Protein AF-A0A7V9ZMS8-F1 (afdb_monomer_lite)

Secondary structure (DSSP, 8-state):
-PEEETTEEE----EETTTTEEPPSEEEEEEEEEETTEEEEEEEEEESS---TTS-GGGGEE-GGG-

Structure (mmCIF, N/CA/C/O backbone):
data_AF-A0A7V9ZMS8-F1
#
_entry.id   AF-A0A7V9ZMS8-F1
#
loop_
_atom_site.group_PDB
_atom_site.id
_atom_site.type_symbol
_atom_site.label_atom_id
_atom_site.label_alt_id
_atom_site.label_comp_id
_atom_site.label_asym_id
_atom_site.label_entity_id
_atom_site.label_seq_id
_atom_site.pdbx_PDB_ins_code
_atom_site.Cartn_x
_atom_site.Cartn_y
_atom_site.Cartn_z
_atom_site.occupancy
_atom_site.B_iso_or_equiv
_atom_site.auth_seq_id
_atom_site.auth_comp_id
_atom_site.auth_asym_id
_atom_site.auth_atom_id
_atom_site.pdbx_PDB_model_num
ATOM 1 N N . MET A 1 1 ? -3.644 4.805 4.316 1.00 56.97 1 MET A N 1
ATOM 2 C CA . MET A 1 1 ? -3.275 6.231 4.486 1.00 56.97 1 MET A CA 1
ATOM 3 C C . MET A 1 1 ? -3.724 6.721 5.857 1.00 56.97 1 MET A C 1
ATOM 5 O O . MET A 1 1 ? -4.678 6.150 6.379 1.00 56.97 1 MET A O 1
ATOM 9 N N . PRO A 1 2 ? -3.043 7.712 6.458 1.00 68.31 2 PRO A N 1
ATOM 10 C CA . PRO A 1 2 ? -3.448 8.274 7.744 1.00 68.31 2 PRO A CA 1
ATOM 11 C C . PRO A 1 2 ? -4.835 8.917 7.649 1.00 68.31 2 PRO A C 1
ATOM 13 O O . PRO A 1 2 ? -5.148 9.526 6.629 1.00 68.31 2 PRO A O 1
ATOM 16 N N . LEU A 1 3 ? -5.645 8.810 8.704 1.00 77.06 3 LEU A N 1
ATOM 17 C CA . LEU A 1 3 ? -6.835 9.653 8.828 1.00 77.06 3 LEU A CA 1
ATOM 18 C C . LEU A 1 3 ? -6.402 11.071 9.199 1.00 77.06 3 LEU A C 1
ATOM 20 O O . LEU A 1 3 ? -5.527 11.233 10.053 1.00 77.06 3 LEU A O 1
ATOM 24 N N . GLU A 1 4 ? -7.030 12.073 8.590 1.00 79.50 4 GLU A N 1
ATOM 25 C CA . GLU A 1 4 ? -6.834 13.477 8.949 1.00 79.50 4 GLU A CA 1
ATOM 26 C C . GLU A 1 4 ? -8.020 13.988 9.768 1.00 79.50 4 GLU A C 1
ATOM 28 O O . GLU A 1 4 ? -9.169 13.887 9.343 1.00 79.50 4 GLU A O 1
ATOM 33 N N . ASP A 1 5 ? -7.730 14.528 10.951 1.00 81.62 5 ASP A N 1
ATOM 34 C CA . ASP A 1 5 ? -8.697 15.223 11.803 1.00 81.62 5 ASP A CA 1
ATOM 35 C C . ASP A 1 5 ? -8.034 16.478 12.380 1.00 81.62 5 ASP A C 1
ATOM 37 O O . ASP A 1 5 ? -6.970 16.407 13.004 1.00 81.62 5 ASP A O 1
ATOM 41 N N . GLY A 1 6 ? -8.605 17.648 12.089 1.00 81.88 6 GLY A N 1
ATOM 42 C CA . GLY A 1 6 ? -8.052 18.939 12.508 1.00 81.88 6 GLY A CA 1
ATOM 43 C C . GLY A 1 6 ? -6.596 19.183 12.076 1.00 81.88 6 GLY A C 1
ATOM 44 O O . GLY A 1 6 ? -5.829 1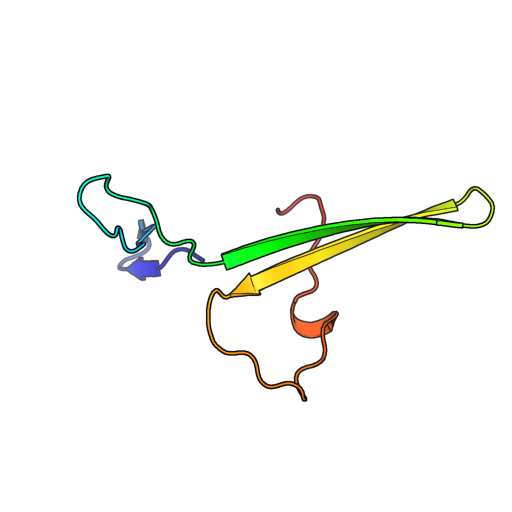9.778 12.830 1.00 81.88 6 GLY A O 1
ATOM 45 N N . GLY A 1 7 ? -6.181 18.675 10.908 1.00 88.19 7 GLY A N 1
ATOM 46 C CA . GLY A 1 7 ? -4.805 18.792 10.398 1.00 88.19 7 GLY A CA 1
ATOM 47 C C . GLY A 1 7 ? -3.791 17.837 11.043 1.00 88.19 7 GLY A C 1
ATOM 48 O O . GLY A 1 7 ? -2.608 17.868 10.701 1.00 88.19 7 GLY A O 1
ATOM 49 N N . LYS A 1 8 ? -4.228 16.967 11.960 1.00 88.25 8 LYS A N 1
ATOM 50 C CA . LYS A 1 8 ? -3.394 15.907 12.534 1.00 88.25 8 LYS A CA 1
ATOM 51 C C . LYS A 1 8 ? -3.587 14.616 11.755 1.00 88.25 8 LYS A C 1
ATOM 53 O O . LYS A 1 8 ? -4.710 14.233 11.441 1.00 88.25 8 LYS A O 1
ATOM 58 N N . LYS A 1 9 ? -2.477 13.929 11.492 1.00 89.44 9 LYS A N 1
ATOM 59 C CA . LYS A 1 9 ? -2.458 12.616 10.845 1.00 89.44 9 LYS A CA 1
ATOM 60 C C . LYS A 1 9 ? -2.442 11.521 11.903 1.00 89.44 9 LYS A C 1
ATOM 62 O O . LYS A 1 9 ? -1.578 11.521 12.776 1.00 89.44 9 LYS A O 1
ATOM 67 N N . PHE A 1 10 ? -3.363 10.572 11.791 1.00 90.38 10 PHE A N 1
ATOM 68 C CA . PHE A 1 10 ? -3.471 9.429 12.693 1.00 90.38 10 PHE A CA 1
ATOM 69 C C . PHE A 1 10 ? -3.320 8.116 11.940 1.00 90.38 10 PHE A C 1
ATOM 71 O O . PHE A 1 10 ? -3.935 7.906 10.894 1.00 90.38 10 PHE A O 1
ATOM 78 N N . ILE A 1 11 ? -2.555 7.196 12.520 1.00 90.75 11 ILE A N 1
ATOM 79 C CA . ILE A 1 11 ? -2.506 5.806 12.075 1.00 90.75 11 ILE A CA 1
ATOM 80 C C . ILE A 1 11 ? -3.450 5.017 12.979 1.00 90.75 11 ILE A C 1
ATOM 82 O O . ILE A 1 11 ? -3.229 4.925 14.183 1.00 90.75 11 ILE A O 1
ATOM 86 N N . LYS A 1 12 ? -4.520 4.474 12.396 1.00 90.56 12 LYS A N 1
ATOM 87 C CA . LYS A 1 12 ? -5.465 3.585 13.077 1.00 90.56 12 LYS A CA 1
ATOM 88 C C . LYS A 1 12 ? -5.445 2.234 12.376 1.00 90.56 12 LYS A C 1
ATOM 90 O O . LYS A 1 12 ? -5.535 2.183 11.152 1.00 90.56 12 LYS A O 1
ATOM 95 N N . TYR A 1 13 ? -5.322 1.164 13.146 1.00 93.38 13 TYR A N 1
ATOM 96 C CA . TYR A 1 13 ? -5.363 -0.208 12.656 1.00 93.38 13 TYR A CA 1
ATOM 97 C C . TYR A 1 13 ? -5.964 -1.114 13.730 1.00 93.38 13 TYR A C 1
ATOM 99 O O . TYR A 1 13 ? -5.947 -0.782 14.915 1.00 93.38 13 TYR A O 1
ATOM 107 N N . GLN A 1 14 ? -6.544 -2.230 13.299 1.00 95.38 14 GLN A N 1
ATOM 108 C CA . GLN A 1 14 ? -7.121 -3.221 14.200 1.00 95.38 14 GLN A CA 1
ATOM 109 C C . GLN A 1 14 ? -6.017 -4.124 14.760 1.00 95.38 14 GLN A C 1
ATOM 111 O O . GLN A 1 14 ? -5.055 -4.429 14.061 1.00 95.38 14 GLN A O 1
ATOM 116 N N . VAL A 1 15 ? -6.191 -4.596 15.992 1.00 96.69 15 VAL A N 1
ATOM 117 C CA . VAL A 1 15 ? -5.419 -5.704 16.570 1.00 96.69 15 VAL A CA 1
ATOM 118 C C . VAL A 1 15 ? -6.358 -6.872 16.868 1.00 96.69 15 VAL A C 1
ATOM 120 O O . VAL A 1 15 ? -7.524 -6.652 17.208 1.00 96.69 15 VAL A O 1
ATOM 123 N N . ILE A 1 16 ? -5.890 -8.109 16.693 1.00 96.69 16 ILE A N 1
ATOM 124 C CA . ILE A 1 16 ? -6.699 -9.321 16.889 1.00 96.69 16 ILE A CA 1
ATOM 125 C C . ILE A 1 16 ? -5.988 -10.377 17.741 1.00 96.69 16 ILE A C 1
ATOM 127 O O . ILE A 1 16 ? -4.769 -10.538 17.689 1.00 96.69 16 ILE A O 1
ATOM 131 N N . GLY A 1 17 ? -6.787 -11.156 18.477 1.00 96.44 17 GLY A N 1
ATOM 132 C CA . GLY A 1 17 ? -6.318 -12.273 19.299 1.00 96.44 17 GLY A CA 1
ATOM 133 C C . GLY A 1 17 ? -5.601 -11.849 20.585 1.00 96.44 17 GLY A C 1
ATOM 134 O O . GLY A 1 17 ? -5.361 -10.672 20.827 1.00 96.44 17 GLY A O 1
ATOM 135 N N . GLN A 1 18 ? -5.247 -12.835 21.415 1.00 96.81 18 GLN A N 1
ATOM 136 C CA . GLN A 1 18 ? -4.534 -12.599 22.683 1.00 96.81 18 GLN A CA 1
ATOM 137 C C . GLN A 1 18 ? -3.118 -12.042 22.486 1.00 96.81 18 GLN A C 1
ATOM 139 O O . GLN A 1 18 ? -2.587 -11.399 23.380 1.00 96.81 18 GLN A O 1
ATOM 144 N N . ASN A 1 19 ? -2.530 -12.271 21.311 1.00 97.31 19 ASN A N 1
ATOM 145 C CA . ASN A 1 19 ? -1.185 -11.812 20.973 1.00 97.31 19 ASN A CA 1
ATOM 146 C C . ASN A 1 19 ? -1.179 -10.437 20.285 1.00 97.31 19 ASN A C 1
ATOM 148 O O . ASN A 1 19 ? -0.151 -10.054 19.736 1.00 97.31 19 ASN A O 1
ATOM 152 N N . GLU A 1 20 ? -2.323 -9.742 20.249 1.00 96.19 20 GLU A N 1
ATOM 153 C CA . GLU A 1 20 ? -2.457 -8.388 19.692 1.00 96.19 20 GLU A CA 1
ATOM 154 C C . GLU A 1 20 ? -1.897 -8.251 18.265 1.00 96.19 20 GLU A C 1
ATOM 156 O O . GLU A 1 20 ? -1.195 -7.301 17.918 1.00 96.19 20 GLU A O 1
ATOM 161 N N . VAL A 1 21 ? -2.213 -9.217 17.401 1.00 96.56 21 VAL A N 1
ATOM 162 C CA . VAL A 1 21 ? -1.704 -9.238 16.027 1.00 96.56 21 VAL A CA 1
ATOM 163 C C . VAL A 1 21 ? -2.296 -8.066 15.247 1.00 96.56 21 VAL A C 1
ATOM 165 O O . VAL A 1 21 ? -3.512 -7.977 15.077 1.00 96.56 21 VAL A O 1
ATOM 168 N N . GLY A 1 22 ? -1.437 -7.172 14.758 1.00 95.75 22 GLY A N 1
ATOM 169 C CA . GLY A 1 22 ? -1.839 -6.013 13.965 1.00 95.75 22 GLY A CA 1
ATOM 170 C C . GLY A 1 22 ? -2.366 -6.400 12.584 1.00 95.75 22 GLY A C 1
ATOM 171 O O . GLY A 1 22 ? -1.703 -7.092 11.812 1.00 95.75 22 GLY A O 1
ATOM 172 N N . VAL A 1 23 ? -3.552 -5.907 12.246 1.00 96.06 23 VAL A N 1
ATOM 173 C CA . VAL A 1 23 ? -4.158 -6.037 10.921 1.00 96.06 23 VAL A CA 1
ATOM 174 C C . VAL A 1 23 ? -3.669 -4.885 10.052 1.00 96.06 23 VAL A C 1
ATOM 176 O O . VAL A 1 23 ? -3.911 -3.714 10.349 1.00 96.06 23 VAL A O 1
ATOM 179 N N . LEU A 1 24 ? -2.983 -5.209 8.956 1.00 94.19 24 LEU A N 1
ATOM 180 C CA . LEU A 1 24 ? -2.492 -4.203 8.018 1.00 94.19 24 LEU A CA 1
ATOM 181 C C . LEU A 1 24 ? -3.658 -3.458 7.365 1.00 94.19 24 LEU A C 1
ATOM 183 O O . LEU A 1 24 ? -4.662 -4.060 6.997 1.00 94.19 24 LEU A O 1
ATOM 187 N N . THR A 1 25 ? -3.518 -2.144 7.191 1.00 94.12 25 THR A N 1
ATOM 188 C CA . THR A 1 25 ? -4.517 -1.352 6.453 1.00 94.12 25 THR A CA 1
ATOM 189 C C . THR A 1 25 ? -4.293 -1.432 4.946 1.00 94.12 25 THR A C 1
ATOM 191 O O . THR A 1 25 ? -5.242 -1.336 4.174 1.00 94.12 25 THR A O 1
ATOM 194 N N . HIS A 1 26 ? -3.036 -1.582 4.529 1.00 94.94 26 HIS A N 1
ATOM 195 C CA . HIS A 1 26 ? -2.600 -1.687 3.143 1.00 94.94 26 HIS A CA 1
ATOM 196 C C . HIS A 1 26 ? -1.420 -2.660 3.061 1.00 94.94 26 HIS A C 1
ATOM 198 O O . HIS A 1 26 ? -0.656 -2.798 4.018 1.00 94.94 26 HIS A O 1
ATOM 204 N N . PHE A 1 27 ? -1.253 -3.283 1.903 1.00 94.81 27 PHE A N 1
ATOM 205 C CA . PHE A 1 27 ? -0.090 -4.076 1.527 1.00 94.81 27 PHE A CA 1
ATOM 206 C C . PHE A 1 27 ? 0.656 -3.366 0.408 1.00 94.81 27 PHE A C 1
ATOM 208 O O . PHE A 1 27 ? 0.042 -2.660 -0.389 1.00 94.81 27 PHE A O 1
ATOM 215 N N . TYR A 1 28 ? 1.958 -3.597 0.301 1.00 95.81 28 TYR A N 1
ATOM 216 C CA . TYR A 1 28 ? 2.725 -3.161 -0.857 1.00 95.81 28 TYR A CA 1
ATOM 217 C C . TYR A 1 28 ? 3.404 -4.346 -1.534 1.00 95.81 28 TYR A C 1
ATOM 219 O O . TYR A 1 28 ? 3.711 -5.358 -0.900 1.00 95.81 28 TYR A O 1
ATOM 227 N N . LYS A 1 29 ? 3.648 -4.217 -2.837 1.00 95.50 29 LYS A N 1
ATOM 228 C CA . LYS A 1 29 ? 4.447 -5.175 -3.602 1.00 95.50 29 LYS A CA 1
ATOM 229 C C . LYS A 1 29 ? 5.321 -4.431 -4.596 1.00 95.50 29 LYS A C 1
ATOM 231 O O . LYS A 1 29 ? 4.823 -3.623 -5.371 1.00 95.50 29 LYS A O 1
ATOM 236 N N . VAL A 1 30 ? 6.616 -4.733 -4.572 1.00 96.00 30 VAL A N 1
ATOM 237 C CA . VAL A 1 30 ? 7.588 -4.237 -5.551 1.00 96.00 30 VAL A CA 1
ATOM 238 C C . VAL A 1 30 ? 8.014 -5.403 -6.432 1.00 96.00 30 VAL A C 1
ATOM 240 O O . VAL A 1 30 ? 8.438 -6.445 -5.934 1.00 96.00 30 VAL A O 1
ATOM 243 N N . LEU A 1 31 ? 7.876 -5.233 -7.739 1.00 94.88 31 LEU A N 1
ATOM 244 C CA . LEU A 1 31 ? 8.345 -6.150 -8.764 1.00 94.88 31 LEU A CA 1
ATOM 245 C C . LEU A 1 31 ? 9.636 -5.584 -9.345 1.00 94.88 31 LEU A C 1
ATOM 247 O O . LEU A 1 31 ? 9.671 -4.456 -9.830 1.00 94.88 31 LEU A O 1
ATOM 251 N N . ILE A 1 32 ? 10.698 -6.382 -9.295 1.00 94.88 32 ILE A N 1
ATOM 252 C CA . ILE A 1 32 ? 11.961 -6.080 -9.963 1.00 94.88 32 ILE A CA 1
ATOM 253 C C . ILE A 1 32 ? 12.070 -7.053 -11.122 1.00 94.88 32 ILE A C 1
ATOM 255 O O . ILE A 1 32 ? 12.229 -8.257 -10.922 1.00 94.88 32 ILE A O 1
ATOM 259 N N . LEU A 1 33 ? 11.965 -6.528 -12.331 1.00 94.25 33 LEU A N 1
ATOM 260 C CA . LEU A 1 33 ? 12.028 -7.312 -13.553 1.00 94.25 33 LEU A CA 1
ATOM 261 C C . LEU A 1 33 ? 13.384 -7.073 -14.205 1.00 94.25 33 LEU A C 1
ATOM 263 O O . LEU A 1 33 ? 13.896 -5.954 -14.217 1.00 94.25 33 LEU A O 1
ATOM 267 N N . ASN A 1 34 ? 13.978 -8.130 -14.745 1.00 95.38 34 ASN A N 1
ATOM 268 C CA . ASN A 1 34 ? 15.208 -8.041 -15.518 1.00 95.38 34 ASN A CA 1
ATOM 269 C C . ASN A 1 34 ? 14.966 -8.687 -16.878 1.00 95.38 34 ASN A C 1
ATOM 271 O O . ASN A 1 34 ? 14.659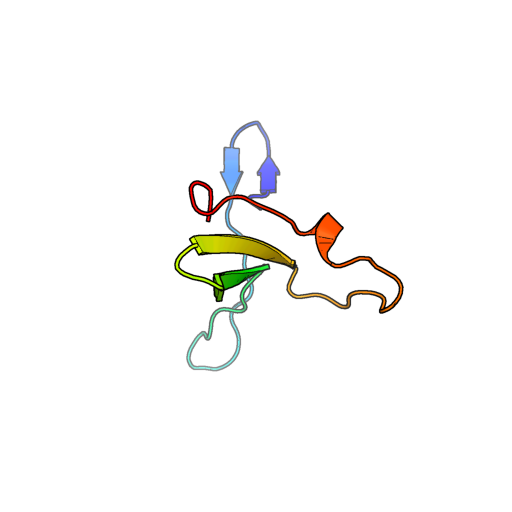 -9.876 -16.949 1.00 95.38 34 ASN A O 1
ATOM 275 N N . SER A 1 35 ? 15.087 -7.902 -17.944 1.00 92.69 35 SER A N 1
ATOM 276 C CA . SER A 1 35 ? 14.922 -8.375 -19.315 1.00 92.69 35 SER A CA 1
ATOM 277 C C . SER A 1 35 ? 15.962 -7.726 -20.216 1.00 92.69 35 SER A C 1
ATOM 279 O O . SER A 1 35 ? 16.111 -6.505 -20.219 1.00 92.69 35 SER A O 1
ATOM 281 N N . LEU A 1 36 ? 16.706 -8.550 -20.963 1.00 91.75 36 LEU A N 1
ATOM 282 C CA . LEU A 1 36 ? 17.755 -8.115 -21.898 1.00 91.75 36 LEU A CA 1
ATOM 283 C C . LEU A 1 36 ? 18.776 -7.140 -21.273 1.00 91.75 36 LEU A C 1
ATOM 285 O O . LEU A 1 36 ? 19.203 -6.175 -21.900 1.00 91.75 36 LEU A O 1
ATOM 289 N N . GLY A 1 37 ? 19.139 -7.364 -20.006 1.00 91.06 37 GLY A N 1
ATOM 290 C CA . GLY A 1 37 ? 20.077 -6.511 -19.267 1.00 91.06 37 GLY A CA 1
ATOM 291 C C . GLY A 1 37 ? 19.482 -5.195 -18.753 1.00 91.06 37 GLY A C 1
ATOM 292 O O . GLY A 1 37 ? 20.174 -4.444 -18.066 1.00 91.06 37 GLY A O 1
ATOM 293 N N . LYS A 1 38 ? 18.202 -4.916 -19.027 1.00 92.94 38 LYS A N 1
ATOM 294 C CA . LYS A 1 38 ? 17.473 -3.771 -18.481 1.00 92.94 38 LYS A CA 1
ATOM 295 C C . LYS A 1 38 ? 16.678 -4.195 -17.249 1.00 92.94 38 LYS A C 1
ATOM 297 O O . LYS A 1 38 ? 15.888 -5.136 -17.301 1.00 92.94 38 LYS A O 1
ATOM 302 N N . LYS A 1 39 ? 16.853 -3.453 -16.153 1.00 94.19 39 LYS A N 1
ATOM 303 C CA . LYS A 1 39 ? 16.010 -3.574 -14.958 1.00 94.19 39 LYS A CA 1
ATOM 304 C C . LYS A 1 39 ? 14.835 -2.605 -15.029 1.00 94.19 39 LYS A C 1
ATOM 306 O O . LYS A 1 39 ? 15.035 -1.428 -15.331 1.00 94.19 39 LYS A O 1
ATOM 311 N N . THR A 1 40 ? 13.640 -3.086 -14.713 1.00 92.94 40 THR A N 1
ATOM 312 C CA . THR A 1 40 ? 12.454 -2.253 -14.480 1.00 92.94 40 THR A CA 1
ATOM 313 C C . THR A 1 40 ? 11.896 -2.525 -13.090 1.00 92.94 40 THR A C 1
ATOM 315 O O . THR A 1 40 ? 12.107 -3.598 -12.519 1.00 92.94 40 THR A O 1
ATOM 318 N N . TYR A 1 41 ? 11.239 -1.513 -12.532 1.00 93.50 41 TYR A N 1
ATOM 319 C CA . TYR A 1 41 ? 10.695 -1.532 -11.183 1.00 93.50 41 TYR A CA 1
ATOM 320 C C . TYR A 1 41 ? 9.240 -1.105 -11.253 1.00 93.50 41 TYR A C 1
ATOM 322 O O . TYR A 1 41 ? 8.967 0.027 -11.648 1.00 93.50 41 TYR A O 1
ATOM 330 N N . ASP A 1 42 ? 8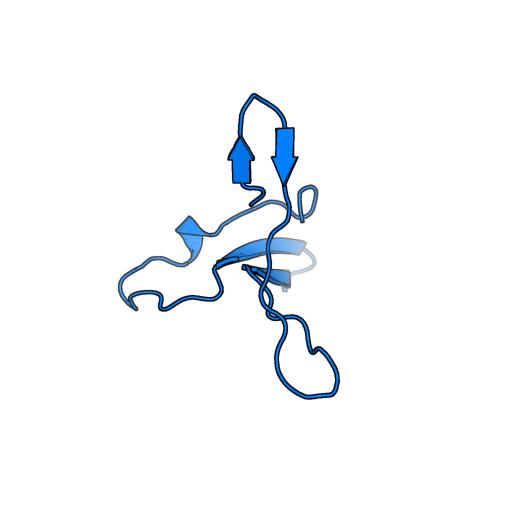.348 -1.989 -10.829 1.00 94.44 42 ASP A N 1
ATOM 331 C CA . ASP A 1 42 ? 6.929 -1.688 -10.682 1.00 94.44 42 ASP A CA 1
ATOM 332 C C . ASP A 1 42 ? 6.557 -1.821 -9.211 1.00 94.44 42 ASP A C 1
ATOM 334 O O . ASP A 1 42 ? 6.989 -2.745 -8.521 1.00 94.44 42 ASP A O 1
ATOM 338 N N . ALA A 1 43 ? 5.791 -0.869 -8.701 1.00 96.88 43 ALA A N 1
ATOM 339 C CA . ALA A 1 43 ? 5.501 -0.751 -7.285 1.00 96.88 43 ALA A CA 1
ATOM 340 C C . ALA A 1 43 ? 4.006 -0.511 -7.099 1.00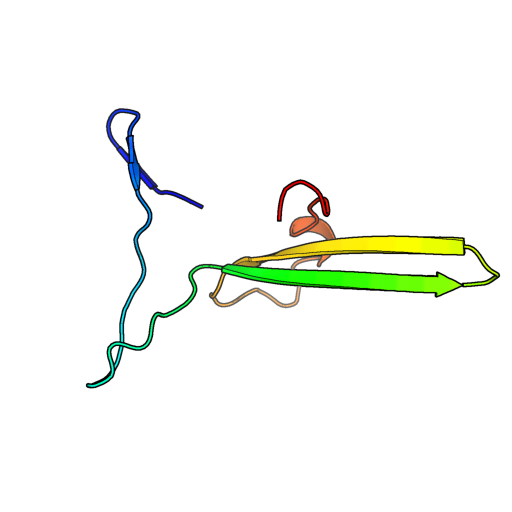 96.88 43 ALA A C 1
ATOM 342 O O . ALA A 1 43 ? 3.423 0.326 -7.787 1.00 96.88 43 ALA A O 1
ATOM 343 N N . TYR A 1 44 ? 3.396 -1.228 -6.156 1.00 97.00 44 TYR A N 1
ATOM 344 C CA . TYR A 1 44 ? 1.957 -1.179 -5.911 1.00 97.00 44 TYR A CA 1
ATOM 345 C C . TYR A 1 44 ? 1.655 -1.065 -4.423 1.00 97.00 44 TYR A C 1
ATOM 347 O O . TYR A 1 44 ? 2.329 -1.709 -3.617 1.00 97.00 44 TYR A O 1
ATOM 355 N N . VAL A 1 45 ? 0.609 -0.312 -4.069 1.00 96.56 45 VAL A N 1
ATOM 356 C CA . VAL A 1 45 ? 0.028 -0.271 -2.715 1.00 96.56 45 VAL A CA 1
ATOM 357 C C . VAL A 1 45 ? -1.460 -0.599 -2.803 1.00 96.56 45 VAL A C 1
ATOM 359 O O . VAL A 1 45 ? -2.229 0.137 -3.415 1.00 96.56 45 VAL A O 1
ATOM 362 N N . LEU A 1 46 ? -1.869 -1.705 -2.187 1.00 95.69 46 LEU A N 1
ATOM 363 C CA . LEU A 1 46 ? -3.233 -2.228 -2.225 1.00 95.69 46 LEU A CA 1
ATOM 364 C C . LEU A 1 46 ? -3.891 -2.091 -0.847 1.00 95.69 46 LEU A C 1
ATOM 366 O O . LEU A 1 46 ? -3.239 -2.375 0.159 1.00 95.69 46 LEU A O 1
ATOM 370 N N . PRO A 1 47 ? -5.171 -1.702 -0.758 1.00 95.69 47 PRO A N 1
ATOM 371 C CA . PRO A 1 47 ? -5.887 -1.695 0.513 1.00 95.69 47 PRO A CA 1
ATOM 372 C C . PRO A 1 47 ? -6.186 -3.127 0.984 1.00 95.69 47 PRO A C 1
ATOM 374 O O . PRO A 1 47 ? -6.450 -4.014 0.172 1.00 95.69 47 PRO A O 1
ATOM 377 N N . ASN A 1 48 ? -6.181 -3.359 2.299 1.00 95.44 48 ASN A N 1
ATOM 378 C CA . ASN A 1 48 ? -6.602 -4.634 2.890 1.00 95.44 48 ASN A CA 1
ATOM 379 C C . ASN A 1 48 ? -8.135 -4.721 2.962 1.00 95.44 48 ASN A C 1
ATOM 381 O O . ASN A 1 48 ? -8.738 -4.673 4.033 1.00 95.44 48 ASN A O 1
ATOM 385 N N . GLN A 1 49 ? -8.766 -4.769 1.794 1.00 95.12 49 GLN A N 1
ATOM 386 C CA . GLN A 1 49 ? -10.213 -4.868 1.625 1.00 95.12 49 GLN A CA 1
ATOM 387 C C . GLN A 1 49 ? -10.528 -5.621 0.329 1.00 95.12 49 GLN A C 1
ATOM 389 O O . GLN A 1 49 ? -9.641 -5.856 -0.491 1.00 95.12 49 GLN A O 1
ATOM 394 N N . ALA A 1 50 ? -11.794 -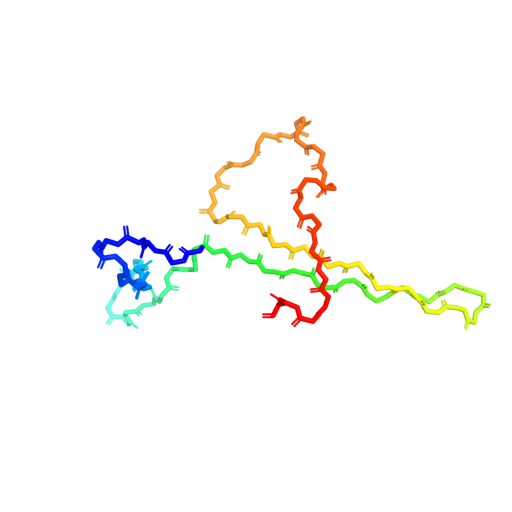5.982 0.124 1.00 96.62 50 ALA A N 1
ATOM 395 C CA . ALA A 1 50 ? -12.221 -6.579 -1.136 1.00 96.62 50 ALA A CA 1
ATOM 396 C C . ALA A 1 50 ? -11.957 -5.617 -2.310 1.00 96.62 50 ALA A C 1
ATOM 398 O O . ALA A 1 50 ? -12.321 -4.440 -2.257 1.00 96.62 50 ALA A O 1
ATOM 399 N N . ILE A 1 51 ? -11.328 -6.135 -3.365 1.00 97.00 51 ILE A N 1
ATOM 400 C CA . ILE A 1 51 ? -11.069 -5.417 -4.615 1.00 97.00 51 ILE A CA 1
ATOM 401 C C . ILE A 1 51 ? -11.821 -6.152 -5.722 1.00 97.00 51 ILE A C 1
ATOM 403 O O . ILE A 1 51 ? -11.692 -7.368 -5.860 1.00 97.00 51 ILE A O 1
ATOM 407 N N . ASP A 1 52 ? -12.613 -5.414 -6.498 1.00 97.25 52 ASP A N 1
ATOM 408 C CA . ASP A 1 52 ? -13.337 -5.965 -7.641 1.00 97.25 52 ASP A CA 1
ATOM 409 C C . ASP A 1 52 ? -12.350 -6.419 -8.727 1.00 97.25 52 ASP A C 1
ATOM 411 O O . ASP A 1 52 ? -11.429 -5.675 -9.072 1.00 97.25 52 ASP A O 1
ATOM 415 N N . SER A 1 53 ? -12.543 -7.617 -9.284 1.00 96.31 53 SER A N 1
ATOM 416 C CA . SER A 1 53 ? -11.651 -8.201 -10.297 1.00 96.31 53 SER A CA 1
ATOM 417 C C . SER A 1 53 ? -11.588 -7.410 -11.608 1.00 96.31 53 SER A C 1
ATOM 419 O O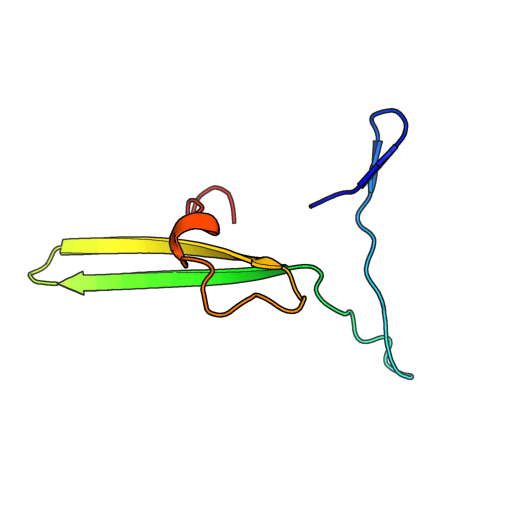 . SER A 1 53 ? -10.630 -7.562 -12.359 1.00 96.31 53 SER A O 1
ATOM 421 N N . SER A 1 54 ? -12.578 -6.560 -11.887 1.00 97.31 54 SER A N 1
ATOM 422 C CA . SER A 1 54 ? -12.560 -5.620 -13.013 1.00 97.31 54 SER A CA 1
ATOM 423 C C . SER A 1 54 ? -11.671 -4.394 -12.768 1.00 97.31 54 SER A C 1
ATOM 425 O O . SER A 1 54 ? -11.422 -3.629 -13.699 1.00 97.31 54 SER A O 1
ATOM 427 N N . THR A 1 55 ? -11.178 -4.188 -11.540 1.00 96.81 55 THR A N 1
ATOM 428 C CA . THR A 1 55 ? -10.290 -3.069 -11.199 1.00 96.81 55 THR A CA 1
ATOM 429 C C . THR A 1 55 ? -8.899 -3.301 -11.799 1.00 96.81 55 THR A C 1
ATOM 431 O O . THR A 1 55 ? -8.218 -4.239 -11.383 1.00 96.81 55 THR A O 1
ATOM 434 N N . PRO A 1 56 ? -8.426 -2.442 -12.723 1.00 97.19 56 PRO A N 1
ATOM 435 C CA . PRO A 1 56 ? -7.084 -2.567 -13.286 1.00 97.19 56 PRO A CA 1
ATOM 436 C C . PRO A 1 56 ? -6.008 -2.376 -12.213 1.00 97.19 56 PRO A C 1
ATOM 438 O O . PRO A 1 56 ? -6.135 -1.500 -11.350 1.00 97.19 56 PRO A O 1
ATOM 441 N N . LEU A 1 57 ? -4.938 -3.169 -12.287 1.00 94.69 57 LEU A N 1
ATOM 442 C CA . LEU A 1 57 ? -3.846 -3.154 -11.310 1.00 94.69 57 LEU A CA 1
ATOM 443 C C . LEU A 1 57 ? -3.119 -1.798 -11.283 1.00 94.69 57 LEU A C 1
ATOM 445 O O . LEU A 1 57 ? -2.666 -1.349 -10.232 1.00 94.69 57 LEU A O 1
ATOM 449 N N . GLU A 1 58 ? -3.072 -1.111 -12.421 1.00 95.19 58 GLU A N 1
ATOM 450 C CA . GLU A 1 58 ? -2.408 0.177 -12.620 1.00 95.19 58 GLU A CA 1
ATOM 451 C C . GLU A 1 58 ? -3.006 1.288 -11.750 1.00 95.19 58 GLU A C 1
ATOM 453 O O . GLU A 1 58 ? -2.330 2.275 -11.463 1.00 95.19 58 GLU A O 1
ATOM 458 N N . LYS A 1 59 ? -4.250 1.126 -11.270 1.00 96.00 59 LYS A N 1
ATOM 459 C CA . LYS A 1 59 ? -4.866 2.062 -10.312 1.00 96.00 59 LYS A CA 1
ATOM 460 C C . LYS A 1 59 ? -4.155 2.091 -8.960 1.00 96.00 59 LYS A C 1
ATOM 462 O O . LYS A 1 59 ? -4.331 3.046 -8.210 1.00 96.00 59 LYS A O 1
ATOM 467 N N . PHE A 1 60 ? -3.370 1.063 -8.657 1.00 95.88 60 PHE A N 1
ATOM 468 C CA . PHE A 1 60 ? -2.602 0.939 -7.422 1.00 95.88 60 PHE A CA 1
ATOM 469 C C . PHE A 1 60 ? -1.113 1.249 -7.622 1.00 95.88 60 PHE A C 1
ATOM 471 O O . PHE A 1 60 ? -0.331 1.039 -6.692 1.00 95.88 60 PHE A O 1
ATOM 478 N N . ASN A 1 61 ? -0.717 1.729 -8.812 1.00 95.31 61 ASN A N 1
ATOM 479 C CA . ASN A 1 61 ? 0.665 2.090 -9.118 1.00 95.31 61 ASN A CA 1
ATOM 480 C C . ASN A 1 61 ? 1.180 3.166 -8.164 1.00 95.31 61 ASN A C 1
ATOM 482 O O . ASN A 1 61 ? 0.526 4.176 -7.900 1.00 95.31 61 ASN A O 1
ATOM 486 N N . THR A 1 62 ? 2.405 2.964 -7.707 1.00 94.50 62 THR A N 1
ATOM 487 C CA . THR A 1 62 ? 3.157 3.910 -6.896 1.00 94.50 62 THR A CA 1
ATOM 488 C C . THR A 1 62 ? 4.610 3.953 -7.371 1.00 94.50 62 THR A C 1
ATOM 490 O O . THR A 1 62 ? 4.964 3.349 -8.385 1.00 94.50 62 THR A O 1
ATOM 493 N N . THR A 1 63 ? 5.476 4.665 -6.657 1.00 92.12 63 THR A N 1
ATOM 494 C CA . THR A 1 63 ? 6.921 4.628 -6.904 1.00 92.12 63 THR A CA 1
ATOM 495 C C . THR A 1 63 ? 7.648 3.961 -5.746 1.00 92.12 63 THR A C 1
ATOM 497 O O . THR A 1 63 ? 7.199 3.994 -4.603 1.00 92.12 63 THR A O 1
ATOM 500 N N . VAL A 1 64 ? 8.813 3.379 -6.033 1.00 89.75 64 VAL A N 1
ATOM 501 C CA . VAL A 1 64 ? 9.672 2.758 -5.010 1.00 89.75 64 VAL A CA 1
ATOM 502 C C . VAL A 1 64 ? 10.090 3.765 -3.928 1.00 89.75 64 VAL A C 1
ATOM 504 O O . VAL A 1 64 ? 10.362 3.369 -2.806 1.00 89.75 64 VAL A O 1
ATOM 507 N N . GLN A 1 65 ? 10.123 5.063 -4.245 1.00 87.94 65 GLN A N 1
ATOM 508 C CA . GLN A 1 65 ? 10.535 6.109 -3.307 1.00 87.94 65 GLN A CA 1
ATOM 509 C C . GLN A 1 65 ? 9.485 6.419 -2.229 1.00 87.94 65 GLN A C 1
ATOM 511 O O . GLN A 1 65 ? 9.833 6.995 -1.202 1.00 87.94 65 GLN A O 1
ATOM 516 N N . ILE A 1 66 ? 8.214 6.096 -2.483 1.00 80.50 66 ILE A N 1
ATOM 517 C CA . ILE A 1 66 ? 7.086 6.460 -1.610 1.00 80.50 66 ILE A CA 1
ATOM 518 C C . ILE A 1 66 ? 6.394 5.243 -0.979 1.00 80.50 66 ILE A C 1
ATOM 520 O O . ILE A 1 66 ? 5.325 5.394 -0.386 1.00 80.50 66 ILE A O 1
ATOM 524 N N . ILE A 1 67 ? 6.994 4.057 -1.123 1.00 76.88 67 ILE A N 1
ATOM 525 C CA . ILE A 1 67 ? 6.731 2.893 -0.266 1.00 76.88 67 ILE A CA 1
ATOM 526 C C . ILE A 1 67 ? 7.584 3.042 0.989 1.00 76.88 67 ILE A C 1
ATOM 528 O O . ILE A 1 67 ? 7.015 2.873 2.089 1.00 76.88 67 ILE A O 1
#

Sequence (67 aa):
MPLEDGGKKFIKYQVIGQNEVGVLTHFYKVLILNSLGKKTYDAYVLPNQAIDSSTPLEKFNTTVQII

pLDDT: mean 92.21, std 7.2, range [56.97, 97.31]

Foldseek 3Di:
DFDDDPNDTHDDFAFDDPVRHTDDQKDKDWDWDADPNDTDIWIFIGGPDDDDPPDDRCVRTDDPVVD

Radius of gyration: 16.05 Å; chains: 1; bounding box: 33×32×45 Å